Protein AF-A0A7S1U908-F1 (afdb_monomer)

Secondary structure (DSSP, 8-state):
---------TT---EETTEE--GGGTTTS-HHHHHHHHHHHHHH-SS--SEEEHHHHHHHHHHTT----HHHHHHHHHHH-SS--SEEEHHHHHHHHHHHHTT-GGGGGGHHHHHHHTTSHHHHHHHHHHTTTPEEEEEEEEEE---SSS--EEEEEEEEE---------

Nearest PDB structures (foldseek):
  7ygw-assembly1_A  TM=8.948E-01  e=2.752E-04  Mus musculus
  5i2q-assembly1_A  TM=8.771E-01  e=2.913E-04  Homo sapiens
  5h0p-assembly1_A  TM=8.979E-01  e=4.867E-04  Homo sapiens
  1y1x-assembly3_A  TM=8.342E-01  e=1.488E-02  Leishmania major strain Friedlin
  1y1x-assembly3_B  TM=6.935E-01  e=4.496E-03  Leishmania major strain Friedlin

Radius of gyration: 18.73 Å; Cα contacts (8 Å, |Δi|>4): 166; chains: 1; bounding box: 43×50×62 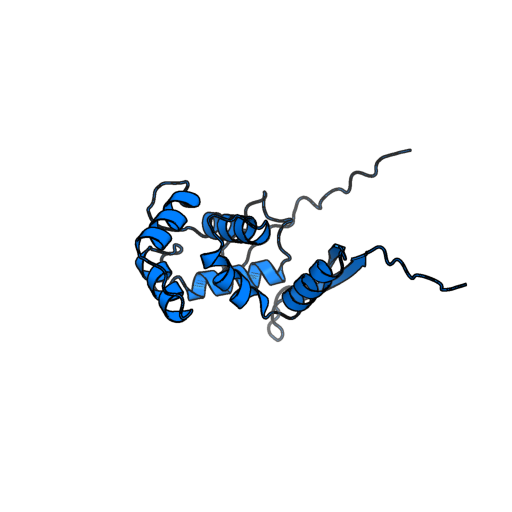Å

Structure (mmCIF, N/CA/C/O backbone):
data_AF-A0A7S1U908-F1
#
_entry.id   AF-A0A7S1U908-F1
#
loop_
_atom_site.group_PDB
_atom_site.id
_atom_site.type_symbol
_atom_site.label_atom_id
_atom_site.label_alt_id
_atom_site.label_comp_id
_atom_site.label_asym_id
_atom_site.label_entity_id
_atom_site.label_seq_id
_atom_site.pdbx_PDB_ins_code
_atom_site.Cartn_x
_atom_site.Cartn_y
_atom_site.Cartn_z
_atom_site.occupancy
_atom_site.B_iso_or_equiv
_atom_site.auth_seq_id
_atom_site.auth_comp_id
_atom_site.auth_asym_id
_atom_site.auth_atom_id
_atom_site.pdbx_PDB_model_num
ATOM 1 N N . MET A 1 1 ? 8.644 -33.805 -25.099 1.00 36.88 1 MET A N 1
ATOM 2 C CA . MET A 1 1 ? 9.452 -32.702 -24.546 1.00 36.88 1 MET A CA 1
ATOM 3 C C . MET A 1 1 ? 8.750 -32.316 -23.265 1.00 36.88 1 MET A C 1
ATOM 5 O O . MET A 1 1 ? 7.565 -32.028 -23.335 1.00 36.88 1 MET A O 1
ATOM 9 N N . ALA A 1 2 ? 9.392 -32.553 -22.124 1.00 34.31 2 ALA A N 1
ATOM 10 C CA . ALA A 1 2 ? 8.759 -32.420 -20.819 1.00 34.31 2 ALA A CA 1
ATOM 11 C C . ALA A 1 2 ? 8.667 -30.934 -20.460 1.00 34.31 2 ALA A C 1
ATOM 13 O O . ALA A 1 2 ? 9.677 -30.238 -20.491 1.00 34.31 2 ALA A O 1
ATOM 14 N N . GLU A 1 3 ? 7.455 -30.466 -20.182 1.00 39.00 3 GLU A N 1
ATOM 15 C CA . GLU A 1 3 ? 7.216 -29.198 -19.501 1.00 39.00 3 GLU A CA 1
ATOM 16 C C . GLU A 1 3 ? 7.774 -29.346 -18.085 1.00 39.00 3 GLU A C 1
ATOM 18 O O . GLU A 1 3 ? 7.243 -30.106 -17.272 1.00 39.00 3 GLU A O 1
ATOM 23 N N . GLU A 1 4 ? 8.896 -28.685 -17.817 1.00 37.28 4 GLU A N 1
ATOM 24 C CA . GLU A 1 4 ? 9.451 -28.577 -16.475 1.00 37.28 4 GLU A CA 1
ATOM 25 C C . GLU A 1 4 ? 8.523 -27.642 -15.693 1.00 37.28 4 GLU A C 1
ATOM 27 O O . GLU A 1 4 ? 8.593 -26.417 -15.795 1.00 37.28 4 GLU A O 1
ATO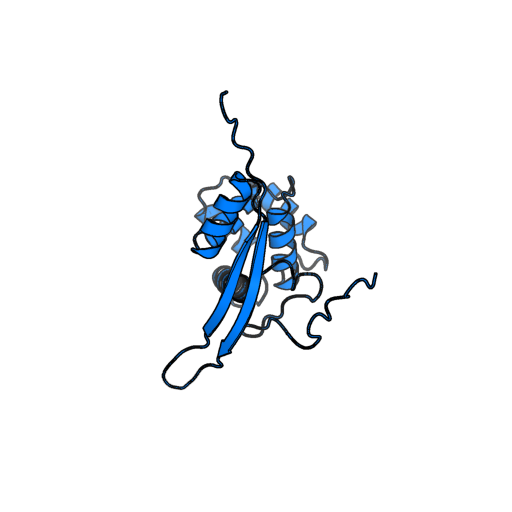M 32 N N . LYS A 1 5 ? 7.549 -28.240 -14.999 1.00 36.28 5 LYS A N 1
ATOM 33 C CA . LYS A 1 5 ? 6.770 -27.548 -13.977 1.00 36.28 5 LYS A CA 1
ATOM 34 C C . LYS A 1 5 ? 7.763 -27.111 -12.911 1.00 36.28 5 LYS A C 1
ATOM 36 O O . LYS A 1 5 ? 8.286 -27.954 -12.192 1.00 36.28 5 LYS A O 1
ATOM 41 N N . VAL A 1 6 ? 8.040 -25.815 -12.857 1.00 40.28 6 VAL A N 1
ATOM 42 C CA . VAL A 1 6 ? 8.802 -25.214 -11.768 1.00 40.28 6 VAL A CA 1
ATOM 43 C C . VAL A 1 6 ? 8.006 -25.470 -10.491 1.00 40.28 6 VAL A C 1
ATOM 45 O O . VAL A 1 6 ? 6.907 -24.942 -10.329 1.00 40.28 6 VAL A O 1
ATOM 48 N N . GLU A 1 7 ? 8.528 -26.345 -9.633 1.00 35.91 7 GLU A N 1
ATOM 49 C CA . GLU A 1 7 ? 8.093 -26.483 -8.247 1.00 35.91 7 GLU A CA 1
ATOM 50 C C . GLU A 1 7 ? 8.369 -25.136 -7.571 1.00 35.91 7 GLU A C 1
ATOM 52 O O . GLU A 1 7 ? 9.505 -24.808 -7.225 1.00 35.91 7 GLU A O 1
ATOM 57 N N . THR A 1 8 ? 7.330 -24.308 -7.457 1.00 41.00 8 THR A N 1
ATOM 58 C CA . THR A 1 8 ? 7.296 -23.208 -6.496 1.00 41.00 8 THR A CA 1
ATOM 59 C C . THR A 1 8 ? 7.643 -23.813 -5.148 1.00 41.00 8 THR A C 1
ATOM 61 O O . THR A 1 8 ? 6.932 -24.698 -4.689 1.00 41.00 8 THR A O 1
ATOM 64 N N . ASN A 1 9 ? 8.761 -23.408 -4.553 1.00 39.44 9 ASN A N 1
ATOM 65 C CA . ASN A 1 9 ? 9.181 -23.904 -3.250 1.00 39.44 9 ASN A CA 1
ATOM 66 C C . ASN A 1 9 ? 8.050 -23.623 -2.237 1.00 39.44 9 ASN A C 1
ATOM 68 O O . ASN A 1 9 ? 7.873 -22.481 -1.818 1.00 39.44 9 ASN A O 1
ATOM 72 N N . ASP A 1 10 ? 7.270 -24.657 -1.900 1.00 44.09 10 ASP A N 1
ATOM 73 C CA . ASP A 1 10 ? 5.989 -24.654 -1.164 1.00 44.09 10 ASP A CA 1
ATOM 74 C C . ASP A 1 10 ? 6.064 -24.133 0.293 1.00 44.09 10 ASP A C 1
ATOM 76 O O . ASP A 1 10 ? 5.179 -24.398 1.103 1.00 44.09 10 ASP A O 1
ATOM 80 N N . ASN A 1 11 ? 7.119 -23.408 0.675 1.00 44.91 11 ASN A N 1
ATOM 81 C CA . ASN A 1 11 ? 7.379 -23.028 2.066 1.00 44.91 11 ASN A CA 1
ATOM 82 C C . ASN A 1 11 ? 7.747 -21.553 2.290 1.00 44.91 11 ASN A C 1
ATOM 84 O O . ASN A 1 11 ? 8.052 -21.186 3.427 1.00 44.91 11 ASN A O 1
ATOM 88 N N . TYR A 1 12 ? 7.720 -20.698 1.264 1.00 49.81 12 TYR A N 1
ATOM 89 C CA . TYR A 1 12 ? 7.936 -19.266 1.475 1.00 49.81 12 TYR A CA 1
ATOM 90 C C . TYR A 1 12 ? 6.640 -18.589 1.937 1.00 49.81 12 TYR A C 1
ATOM 92 O O . TYR A 1 12 ? 5.722 -18.369 1.150 1.00 49.81 12 TYR A O 1
ATOM 100 N N . ARG A 1 13 ? 6.564 -18.265 3.232 1.00 60.91 13 ARG A N 1
ATOM 101 C CA . ARG A 1 13 ? 5.550 -17.354 3.772 1.00 60.91 13 ARG A CA 1
ATOM 102 C C . ARG A 1 13 ? 6.137 -15.949 3.761 1.00 60.91 13 ARG A C 1
ATOM 104 O O . ARG A 1 13 ? 7.004 -15.658 4.578 1.00 60.91 13 ARG A O 1
ATOM 111 N N . MET A 1 14 ? 5.680 -15.104 2.835 1.00 69.31 14 MET A N 1
ATOM 112 C CA . MET A 1 14 ? 5.937 -13.661 2.890 1.00 69.31 14 MET A CA 1
ATOM 113 C C . MET A 1 14 ? 5.267 -13.107 4.147 1.00 69.31 14 MET A C 1
ATOM 115 O O . MET A 1 14 ? 4.060 -12.872 4.155 1.00 69.31 14 MET A O 1
ATOM 119 N N . GLU A 1 15 ? 6.045 -12.973 5.218 1.00 79.50 15 GLU A N 1
ATOM 120 C CA . GLU A 1 15 ? 5.614 -12.440 6.506 1.00 79.50 15 GLU A CA 1
ATOM 121 C C . GLU A 1 15 ? 6.581 -11.347 6.960 1.00 79.50 15 GLU A C 1
ATOM 123 O O . GLU A 1 15 ? 7.795 -11.550 6.981 1.00 79.50 15 GLU A O 1
ATOM 128 N N . TYR A 1 16 ? 6.046 -10.193 7.350 1.00 79.88 16 TYR A N 1
ATOM 129 C CA . TYR A 1 16 ? 6.828 -9.080 7.876 1.00 79.88 16 TYR A CA 1
ATOM 130 C C . TYR A 1 16 ? 5.995 -8.312 8.901 1.00 79.88 16 TYR A C 1
ATOM 132 O O . TYR A 1 16 ? 4.818 -8.047 8.679 1.00 79.88 16 TYR A O 1
ATOM 140 N N . LYS A 1 17 ? 6.589 -8.018 10.066 1.00 79.88 17 LYS A N 1
ATOM 141 C CA . LYS A 1 17 ? 5.930 -7.368 11.220 1.00 79.88 17 LYS A CA 1
ATOM 142 C C . LYS A 1 17 ? 4.567 -7.967 11.630 1.00 79.88 17 LYS A C 1
ATOM 144 O O . LYS A 1 17 ? 3.734 -7.292 12.215 1.00 79.88 17 LYS A O 1
ATOM 149 N N . GLY A 1 18 ? 4.355 -9.262 11.387 1.00 81.38 18 GLY A N 1
ATOM 150 C CA . GLY A 1 18 ? 3.098 -9.951 11.708 1.00 81.38 18 GLY A CA 1
ATOM 151 C C . GLY A 1 18 ? 2.022 -9.861 10.621 1.00 81.38 18 GLY A C 1
ATOM 152 O O . GLY A 1 18 ? 0.975 -10.485 10.766 1.00 81.38 18 GLY A O 1
ATOM 153 N N . HIS A 1 19 ? 2.297 -9.163 9.519 1.00 84.38 19 HIS A N 1
ATOM 154 C CA . HIS A 1 19 ? 1.478 -9.176 8.314 1.00 84.38 19 HIS A CA 1
ATOM 155 C C . HIS A 1 19 ? 1.922 -10.302 7.386 1.00 84.38 19 HIS A C 1
ATOM 157 O O . HIS A 1 19 ? 3.119 -10.502 7.177 1.00 84.38 19 HIS A O 1
ATOM 163 N N . GLN A 1 20 ? 0.961 -11.024 6.810 1.00 85.56 20 GLN A N 1
ATOM 164 C CA . GLN A 1 20 ? 1.205 -12.112 5.863 1.00 85.56 20 GLN A CA 1
ATOM 165 C C . GLN A 1 20 ? 0.648 -11.747 4.490 1.00 85.56 20 GLN A C 1
ATOM 167 O O . GLN A 1 20 ? -0.475 -11.257 4.382 1.00 85.56 20 GLN A O 1
ATOM 172 N N . CYS A 1 21 ? 1.418 -12.004 3.434 1.00 79.12 21 CYS A N 1
ATOM 173 C CA . CYS A 1 21 ? 0.917 -11.873 2.073 1.00 79.12 21 CYS A CA 1
ATOM 174 C C . CYS A 1 21 ? -0.094 -12.995 1.790 1.00 79.12 21 CYS A C 1
ATOM 176 O O . CYS A 1 21 ? 0.241 -14.169 1.993 1.00 79.12 21 CYS A O 1
ATOM 178 N N . PRO A 1 22 ? -1.300 -12.683 1.284 1.00 81.94 22 PRO A N 1
ATOM 179 C CA . PRO A 1 22 ? -2.223 -13.707 0.815 1.00 81.94 22 PRO A CA 1
ATOM 180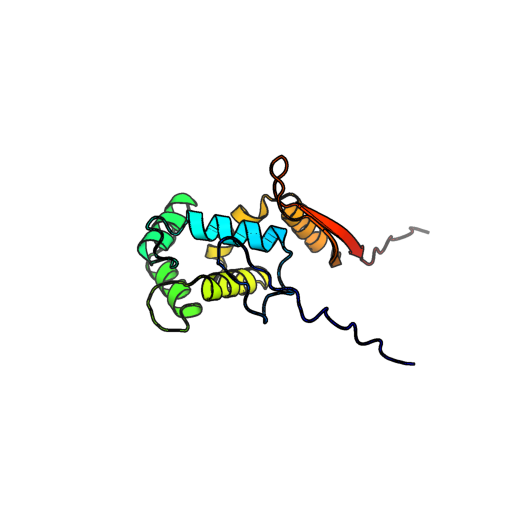 C C . PRO A 1 22 ? -1.579 -14.556 -0.289 1.00 81.94 22 PRO A C 1
ATOM 182 O O . PRO A 1 22 ? -0.998 -14.009 -1.225 1.00 81.94 22 PRO A O 1
ATOM 185 N N . GLU A 1 23 ? -1.725 -15.886 -0.226 1.00 78.00 23 GLU A N 1
ATOM 186 C CA . GLU A 1 23 ? -1.064 -16.834 -1.150 1.00 78.00 23 GLU A CA 1
ATOM 187 C C . GLU A 1 23 ? -1.283 -16.489 -2.633 1.00 78.00 23 GLU A C 1
ATOM 189 O O . GLU A 1 23 ? -0.389 -16.647 -3.464 1.00 78.00 23 GLU A O 1
ATOM 194 N N . GLN A 1 24 ? -2.463 -15.957 -2.960 1.00 77.62 24 GLN A N 1
ATOM 195 C CA . GLN A 1 24 ? -2.838 -15.554 -4.315 1.00 77.62 24 GLN A CA 1
ATOM 196 C C . GLN A 1 24 ? -2.037 -14.363 -4.873 1.00 77.62 24 GLN A C 1
ATOM 198 O O . GLN A 1 24 ? -2.016 -14.190 -6.090 1.00 77.62 24 GLN A O 1
ATOM 203 N N . TYR A 1 25 ? -1.377 -13.577 -4.015 1.00 78.62 25 TYR A N 1
ATOM 204 C CA . TYR A 1 25 ? -0.624 -12.370 -4.375 1.00 78.62 25 TYR A CA 1
ATOM 205 C C . TYR A 1 25 ? 0.888 -12.487 -4.125 1.00 78.62 25 TYR A C 1
ATOM 207 O O . TYR A 1 25 ? 1.637 -11.568 -4.447 1.00 78.62 25 TYR A O 1
ATOM 215 N N . VAL A 1 26 ? 1.371 -13.629 -3.621 1.00 73.75 26 VAL A N 1
ATOM 216 C CA . VAL A 1 26 ? 2.802 -13.868 -3.331 1.00 73.75 26 VAL A CA 1
ATOM 217 C C . VAL A 1 26 ? 3.690 -13.689 -4.569 1.00 73.75 26 VAL A C 1
ATOM 219 O O . VAL A 1 26 ? 4.850 -13.317 -4.452 1.00 73.75 26 VAL A O 1
ATOM 222 N N . ASN A 1 27 ? 3.157 -13.916 -5.772 1.00 74.19 27 ASN A N 1
ATOM 223 C CA . ASN A 1 27 ? 3.902 -13.742 -7.023 1.00 74.19 27 ASN A CA 1
ATOM 224 C C . ASN A 1 27 ? 3.780 -12.327 -7.625 1.00 74.19 27 ASN A C 1
ATOM 226 O O . ASN A 1 27 ? 4.433 -12.042 -8.629 1.00 74.19 27 ASN A O 1
ATOM 230 N N . ASP A 1 28 ? 2.944 -11.451 -7.054 1.00 74.56 28 ASP A N 1
ATOM 231 C CA . ASP A 1 28 ? 2.746 -10.071 -7.527 1.00 74.56 28 ASP A CA 1
ATOM 232 C C . ASP A 1 28 ? 3.754 -9.080 -6.901 1.00 74.56 28 ASP A C 1
ATOM 234 O O . ASP A 1 28 ? 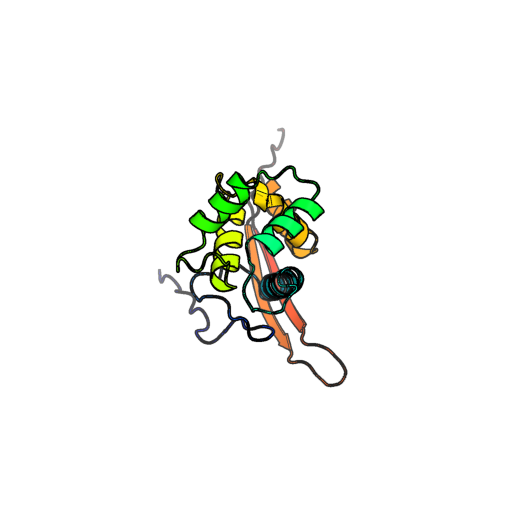3.877 -7.936 -7.361 1.00 74.56 28 ASP A O 1
ATOM 238 N N . PHE A 1 29 ? 4.496 -9.515 -5.875 1.00 73.62 29 PHE A N 1
ATOM 239 C CA . PHE A 1 29 ? 5.434 -8.688 -5.117 1.00 73.62 29 PHE A CA 1
ATOM 240 C C . PHE A 1 29 ? 6.753 -9.412 -4.853 1.00 73.62 29 PHE A C 1
ATOM 242 O O . PHE A 1 29 ? 6.802 -10.623 -4.678 1.00 73.62 29 PHE A O 1
ATOM 249 N N . THR A 1 30 ? 7.844 -8.656 -4.793 1.00 73.06 30 THR A N 1
ATOM 250 C CA . THR A 1 30 ? 9.107 -9.124 -4.203 1.00 73.06 30 THR A CA 1
ATOM 251 C C . THR A 1 30 ? 9.058 -9.005 -2.674 1.00 73.06 30 THR A C 1
ATOM 253 O O . THR A 1 30 ? 8.275 -8.202 -2.166 1.00 73.06 30 THR A O 1
ATOM 256 N N . PRO A 1 31 ? 9.918 -9.716 -1.916 1.00 71.81 31 PRO A N 1
ATOM 257 C CA . PRO A 1 31 ? 9.991 -9.566 -0.460 1.00 71.81 31 PRO A CA 1
ATOM 258 C C . PRO A 1 31 ? 10.191 -8.112 -0.023 1.00 71.81 31 PRO A C 1
ATOM 260 O O . PRO A 1 31 ? 9.497 -7.633 0.861 1.00 71.81 31 PRO A O 1
ATOM 263 N N . GLN A 1 32 ? 11.062 -7.373 -0.715 1.00 68.88 32 GLN A N 1
ATOM 264 C CA . GLN A 1 32 ? 11.301 -5.963 -0.416 1.00 68.88 32 GLN A CA 1
ATOM 265 C C . GLN A 1 32 ? 10.076 -5.085 -0.721 1.00 68.88 32 GLN A C 1
ATOM 267 O O . GLN A 1 32 ? 9.746 -4.208 0.067 1.00 68.88 32 GLN A O 1
ATOM 272 N N . GLN A 1 33 ? 9.367 -5.331 -1.829 1.00 72.50 33 GLN A N 1
ATOM 273 C CA . GLN A 1 33 ? 8.103 -4.633 -2.100 1.00 72.50 33 GLN A CA 1
ATOM 274 C C . GLN A 1 33 ? 7.049 -4.956 -1.039 1.00 72.50 33 GLN A C 1
ATOM 276 O O . GLN A 1 33 ? 6.274 -4.083 -0.667 1.00 72.50 33 GLN A O 1
ATOM 281 N N . PHE A 1 34 ? 7.014 -6.196 -0.554 1.00 79.56 34 PHE A N 1
ATOM 282 C CA . PHE A 1 34 ? 6.116 -6.596 0.518 1.00 79.56 34 PHE A CA 1
ATOM 283 C C . PHE A 1 34 ? 6.449 -5.876 1.833 1.00 79.56 34 PHE A C 1
ATOM 285 O O . PHE A 1 34 ? 5.547 -5.341 2.470 1.00 79.56 34 PHE A O 1
ATOM 292 N N . GLU A 1 35 ? 7.727 -5.779 2.203 1.00 80.94 35 GLU A N 1
ATOM 293 C CA . GLU A 1 35 ? 8.163 -4.986 3.361 1.00 80.94 35 GLU A CA 1
ATOM 294 C C . GLU A 1 35 ? 7.773 -3.509 3.218 1.00 80.94 35 GLU A C 1
ATOM 296 O O . GLU A 1 35 ? 7.185 -2.941 4.135 1.00 80.94 35 GLU A O 1
ATOM 301 N N . GLU A 1 36 ? 8.012 -2.902 2.051 1.00 77.06 36 GLU A N 1
ATOM 302 C CA . GLU A 1 36 ? 7.628 -1.512 1.766 1.00 77.06 36 GLU A CA 1
ATOM 303 C C . GLU A 1 36 ? 6.104 -1.305 1.853 1.00 77.06 36 GLU A C 1
ATOM 305 O O . GLU A 1 36 ? 5.647 -0.269 2.344 1.00 77.06 36 GLU A O 1
ATOM 310 N N . LEU A 1 37 ? 5.309 -2.292 1.427 1.00 79.31 37 LEU A N 1
ATOM 311 C CA . LEU A 1 37 ? 3.849 -2.267 1.549 1.00 79.31 37 LEU A CA 1
ATOM 312 C C . LEU A 1 37 ? 3.394 -2.322 3.002 1.00 79.31 37 LEU A C 1
ATOM 314 O O . LEU A 1 37 ? 2.518 -1.550 3.379 1.00 79.31 37 LEU A O 1
ATOM 318 N N . VAL A 1 38 ? 4.001 -3.184 3.817 1.00 84.06 38 VAL A N 1
ATOM 319 C CA . VAL A 1 38 ? 3.700 -3.270 5.251 1.00 84.06 38 VAL A CA 1
ATOM 320 C C . VAL A 1 38 ? 4.090 -1.982 5.970 1.00 84.06 38 VAL A C 1
ATOM 322 O O . VAL A 1 38 ? 3.296 -1.450 6.735 1.00 84.06 38 VAL A O 1
ATOM 325 N N . GLU A 1 39 ? 5.276 -1.430 5.707 1.00 82.94 39 GLU A N 1
ATOM 326 C CA . GLU A 1 39 ? 5.696 -0.165 6.328 1.00 82.94 39 GLU A CA 1
ATOM 327 C C . GLU A 1 39 ? 4.806 1.007 5.921 1.00 82.94 39 GLU A C 1
ATOM 329 O O . GLU A 1 39 ? 4.555 1.913 6.713 1.00 82.94 39 GLU A O 1
ATOM 334 N N . THR A 1 40 ? 4.319 0.987 4.685 1.00 79.25 40 THR A N 1
ATOM 335 C CA . THR A 1 40 ? 3.392 1.997 4.185 1.00 79.25 40 THR A CA 1
ATOM 336 C C . THR A 1 40 ? 2.006 1.837 4.798 1.00 79.25 40 THR A C 1
ATOM 338 O O . THR A 1 40 ? 1.407 2.835 5.182 1.00 79.25 40 THR A O 1
AT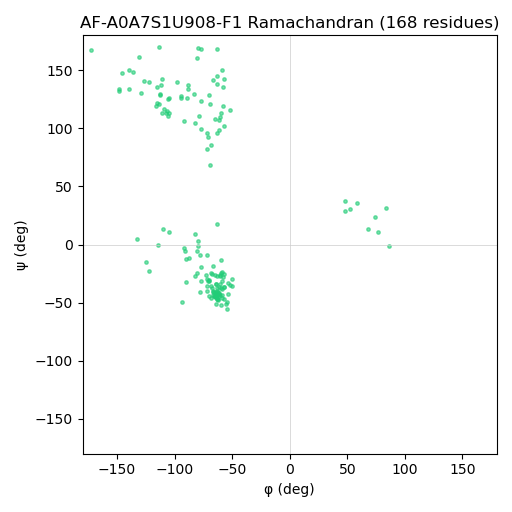OM 341 N N . PHE A 1 41 ? 1.528 0.603 4.954 1.00 82.75 41 PHE A N 1
ATOM 342 C CA . PHE A 1 41 ? 0.281 0.304 5.648 1.00 82.75 41 PHE A CA 1
ATOM 343 C C . PHE A 1 41 ? 0.325 0.787 7.105 1.00 82.75 41 PHE A C 1
ATOM 345 O O . PHE A 1 41 ? -0.504 1.600 7.496 1.00 82.75 41 PHE A O 1
ATOM 352 N N . GLU A 1 42 ? 1.357 0.405 7.866 1.00 84.88 42 GLU A N 1
ATOM 353 C CA . GLU A 1 42 ? 1.559 0.860 9.255 1.00 84.88 42 GLU A CA 1
ATOM 354 C C . GLU A 1 42 ? 1.724 2.381 9.373 1.00 84.88 42 GLU A C 1
ATOM 356 O O . GLU A 1 42 ? 1.460 2.968 10.417 1.00 84.88 42 GLU A O 1
ATOM 361 N N . LYS A 1 43 ? 2.211 3.047 8.321 1.00 81.75 43 LYS A N 1
ATOM 362 C CA . LYS A 1 43 ? 2.313 4.508 8.303 1.00 81.75 43 LYS A CA 1
ATOM 363 C C . LYS A 1 43 ? 0.943 5.179 8.172 1.00 81.75 43 LYS A C 1
ATOM 365 O O . LYS A 1 43 ? 0.801 6.319 8.612 1.00 81.75 43 LYS A O 1
ATOM 370 N N . TYR A 1 44 ? -0.010 4.526 7.514 1.00 78.00 44 TYR A N 1
ATOM 371 C CA . TYR A 1 44 ? -1.354 5.061 7.294 1.00 78.00 44 TYR A CA 1
ATOM 372 C C . TYR A 1 44 ? -2.327 4.700 8.409 1.00 78.00 44 TYR A C 1
ATOM 374 O O . TYR A 1 44 ? -3.185 5.520 8.717 1.00 78.00 44 TYR A O 1
ATOM 382 N N . ASP A 1 45 ? -2.143 3.534 9.020 1.00 83.94 45 ASP A N 1
ATOM 383 C CA . ASP A 1 45 ? -2.799 3.113 10.256 1.00 83.94 45 ASP A CA 1
ATOM 384 C C . ASP A 1 45 ? -2.222 3.908 11.449 1.00 83.94 45 ASP A C 1
ATOM 386 O O . ASP A 1 45 ? -1.282 3.492 12.135 1.00 83.94 45 ASP A O 1
ATOM 390 N N . GLU A 1 46 ? -2.723 5.130 11.656 1.00 81.62 46 GLU A N 1
ATOM 391 C CA . GLU A 1 46 ? -2.202 6.043 12.678 1.00 81.62 46 GLU A CA 1
ATOM 392 C C . GLU A 1 46 ? -2.535 5.557 14.089 1.00 81.62 46 GLU A C 1
ATOM 394 O O . GLU A 1 46 ? -1.779 5.816 15.038 1.00 81.62 46 GLU A O 1
ATOM 399 N N . ASP A 1 47 ? -3.672 4.879 14.240 1.00 85.38 47 ASP A N 1
ATOM 400 C CA . ASP A 1 47 ? -4.144 4.374 15.522 1.00 85.38 47 ASP A CA 1
ATOM 401 C C . ASP A 1 47 ? -3.687 2.938 15.837 1.00 85.38 47 ASP A C 1
ATOM 403 O O . ASP A 1 47 ? -3.842 2.488 16.978 1.00 85.38 47 ASP A O 1
ATOM 407 N N . ASN A 1 48 ? -2.972 2.296 14.904 1.00 84.19 48 ASN A N 1
ATOM 408 C CA . ASN A 1 48 ? -2.480 0.918 14.988 1.00 84.19 48 ASN A CA 1
ATOM 409 C C . ASN A 1 48 ? -3.628 -0.089 15.194 1.00 84.19 48 ASN A C 1
ATOM 411 O O . ASN A 1 48 ? -3.478 -1.071 15.936 1.00 84.19 48 ASN A O 1
ATOM 415 N N . SER A 1 49 ? -4.784 0.172 14.582 1.00 86.19 49 SER A N 1
ATOM 416 C CA . SER A 1 49 ? -5.953 -0.710 14.583 1.00 86.19 49 SER A CA 1
ATOM 417 C C . SER A 1 49 ? -5.761 -1.965 13.727 1.00 86.19 49 SER A C 1
ATOM 419 O O . SER A 1 49 ? -6.541 -2.907 13.862 1.00 86.19 49 SER A O 1
ATOM 421 N N . GLN A 1 50 ? -4.677 -2.038 12.943 1.00 86.25 50 GLN A N 1
ATOM 422 C CA . GLN A 1 50 ? -4.394 -3.057 11.922 1.00 86.25 50 GLN A CA 1
ATOM 423 C C . GLN A 1 50 ? -5.331 -2.994 10.713 1.00 86.25 50 GLN A C 1
ATOM 425 O O . GLN A 1 50 ? -5.360 -3.916 9.892 1.00 86.25 50 GLN A O 1
ATOM 430 N N . THR A 1 51 ? -6.064 -1.897 10.598 1.00 88.38 51 THR A N 1
ATOM 431 C CA . THR A 1 51 ? -7.042 -1.594 9.561 1.00 88.38 51 THR A CA 1
ATOM 432 C C . THR A 1 51 ? -6.887 -0.128 9.191 1.00 88.38 51 THR A C 1
ATOM 434 O O . THR A 1 51 ? -6.490 0.668 10.027 1.00 88.38 51 THR A O 1
ATOM 437 N N . VAL A 1 52 ? -7.186 0.242 7.951 1.00 85.88 52 VAL A N 1
ATOM 438 C CA . VAL A 1 52 ? -7.198 1.650 7.543 1.00 85.88 52 VAL A CA 1
ATOM 439 C C . VAL A 1 52 ? -8.640 2.105 7.423 1.00 85.88 52 VAL A C 1
ATOM 441 O O . VAL A 1 52 ? -9.374 1.653 6.539 1.00 85.88 52 VAL A O 1
ATOM 444 N N . ASP A 1 53 ? -9.049 3.012 8.303 1.00 87.50 53 ASP A N 1
ATOM 445 C CA . ASP A 1 53 ? -10.407 3.536 8.296 1.00 87.50 53 ASP A CA 1
ATOM 446 C C . ASP A 1 53 ? -10.602 4.625 7.220 1.00 87.50 53 ASP A C 1
ATOM 448 O O . ASP A 1 53 ? -9.673 5.157 6.598 1.00 87.50 53 ASP A O 1
ATOM 452 N N . ARG A 1 54 ? -11.861 5.002 6.982 1.00 85.06 54 ARG A N 1
ATOM 453 C CA . ARG A 1 54 ? -12.198 6.052 6.005 1.00 85.06 54 ARG A CA 1
ATOM 454 C C . ARG A 1 54 ? -11.547 7.412 6.295 1.00 85.06 54 ARG A C 1
ATOM 456 O O . ARG A 1 54 ? -11.341 8.187 5.362 1.00 85.06 54 ARG A O 1
ATOM 463 N N . HIS A 1 55 ? -11.308 7.757 7.560 1.00 84.31 55 HIS A N 1
ATOM 464 C CA . HIS A 1 55 ? -10.729 9.039 7.960 1.00 84.31 55 HIS A CA 1
ATOM 465 C C . HIS A 1 55 ? -9.220 9.041 7.728 1.00 84.31 55 HIS A C 1
ATOM 467 O O . HIS A 1 55 ? -8.697 10.036 7.228 1.00 84.31 55 HIS A O 1
ATOM 473 N N . GLU A 1 56 ? -8.542 7.939 8.031 1.00 85.25 56 GLU A N 1
ATOM 474 C CA . GLU A 1 56 ? -7.124 7.716 7.751 1.00 85.25 56 GLU A CA 1
ATOM 475 C C . GLU A 1 56 ? -6.868 7.735 6.245 1.00 85.25 56 GLU A C 1
ATOM 477 O O . GLU A 1 56 ? -6.021 8.491 5.759 1.00 85.25 56 GLU A O 1
ATOM 482 N N . LEU A 1 57 ? -7.703 7.030 5.476 1.00 79.25 57 LEU A N 1
ATOM 483 C CA . LEU A 1 57 ? -7.651 7.052 4.018 1.00 79.25 57 LEU A CA 1
ATOM 484 C C . LEU A 1 57 ? -7.922 8.461 3.457 1.00 79.25 57 LEU A C 1
ATOM 486 O O . LEU A 1 57 ? -7.242 8.920 2.538 1.00 79.25 57 LEU A O 1
ATOM 490 N N . GLN A 1 58 ? -8.885 9.198 4.022 1.00 78.69 58 GLN A N 1
ATOM 491 C CA . GLN A 1 58 ? -9.166 10.580 3.620 1.00 78.69 58 GLN A CA 1
ATOM 492 C C . GLN A 1 58 ? -7.992 11.521 3.921 1.00 78.69 58 GLN A C 1
ATOM 494 O O . GLN A 1 58 ? -7.650 12.370 3.092 1.00 78.69 58 GLN A O 1
ATOM 499 N N . LYS A 1 59 ? -7.390 11.398 5.107 1.00 78.44 59 LYS A N 1
ATOM 500 C CA . LYS A 1 59 ? -6.239 12.204 5.523 1.00 78.44 59 LYS A CA 1
ATOM 501 C C . LYS A 1 59 ? -5.062 11.966 4.589 1.00 78.44 59 LYS A C 1
ATOM 503 O O . LYS A 1 59 ? -4.455 12.922 4.111 1.00 78.44 59 LYS A O 1
ATOM 508 N N . LEU A 1 60 ? -4.825 10.706 4.259 1.00 72.44 60 LEU A N 1
ATOM 509 C CA . LEU A 1 60 ? -3.829 10.297 3.294 1.00 72.44 60 LEU A CA 1
ATOM 510 C C . LEU A 1 60 ? -4.029 10.982 1.935 1.00 72.44 60 LEU A C 1
ATOM 512 O O . LEU A 1 60 ? -3.116 11.633 1.431 1.00 72.44 60 LEU A O 1
ATOM 516 N N . PHE A 1 61 ? -5.232 10.937 1.363 1.00 70.75 61 PHE A N 1
ATOM 517 C CA . PHE A 1 61 ? -5.512 11.631 0.101 1.00 70.75 61 PHE A CA 1
ATOM 518 C C . PHE A 1 61 ? -5.325 13.151 0.169 1.00 70.75 61 PHE A C 1
ATOM 520 O O . PHE A 1 61 ? -4.908 13.766 -0.820 1.00 70.75 61 PHE A O 1
ATOM 527 N N . ALA A 1 62 ? -5.619 13.756 1.321 1.00 72.38 62 ALA A N 1
ATOM 528 C CA . ALA A 1 62 ? -5.394 15.178 1.546 1.00 72.38 62 ALA A CA 1
ATOM 529 C C . ALA A 1 62 ? -3.892 15.519 1.570 1.00 72.38 62 ALA A C 1
ATOM 531 O O . ALA A 1 62 ? -3.489 16.544 1.019 1.00 72.38 62 ALA A O 1
ATOM 532 N N . GLU A 1 63 ? -3.053 14.647 2.140 1.00 68.00 63 GLU A N 1
ATOM 533 C CA . GLU A 1 63 ? -1.589 14.794 2.145 1.00 68.00 63 GLU A CA 1
ATOM 534 C C . GLU A 1 63 ? -0.964 14.643 0.750 1.00 68.00 63 GLU A C 1
ATOM 536 O O . GLU A 1 63 ? 0.085 15.224 0.475 1.00 68.00 63 GLU A O 1
ATOM 541 N N . MET A 1 64 ? -1.617 13.920 -0.163 1.00 61.78 64 MET A N 1
ATOM 542 C CA . MET A 1 64 ? -1.143 13.725 -1.541 1.00 61.78 64 MET A CA 1
ATOM 543 C C . MET A 1 64 ? -1.484 14.872 -2.507 1.00 61.78 64 MET A C 1
ATOM 545 O O . MET A 1 64 ? -1.295 14.729 -3.725 1.00 61.78 64 MET A O 1
ATOM 549 N N . GLU A 1 65 ? -2.000 15.993 -1.986 1.00 59.62 65 GLU A N 1
ATOM 550 C CA . GLU A 1 65 ? -2.481 17.155 -2.752 1.00 59.62 65 GLU A CA 1
ATOM 551 C C . GLU A 1 65 ? -3.409 16.747 -3.908 1.00 59.62 65 GLU A C 1
ATOM 553 O O . GLU A 1 65 ? -3.347 17.271 -5.024 1.00 59.62 65 GLU A O 1
ATOM 558 N N . THR A 1 66 ? -4.240 15.736 -3.672 1.00 57.91 66 THR A N 1
ATOM 559 C CA . THR A 1 66 ? -5.285 15.334 -4.608 1.00 57.91 66 THR A CA 1
ATOM 560 C C . THR A 1 66 ? -6.630 15.775 -4.068 1.00 57.91 66 THR A C 1
ATOM 562 O O . THR A 1 66 ? -6.991 15.403 -2.955 1.00 57.91 66 THR A O 1
ATOM 565 N N . ASP A 1 67 ? -7.389 16.528 -4.868 1.00 56.62 67 ASP A N 1
ATOM 566 C CA . ASP A 1 67 ? -8.800 16.842 -4.610 1.00 56.62 67 ASP A CA 1
ATOM 567 C C . ASP A 1 67 ? -9.653 15.571 -4.764 1.00 56.62 67 ASP A C 1
ATOM 569 O O . ASP A 1 67 ? -10.421 15.398 -5.713 1.00 56.62 67 ASP A O 1
ATOM 573 N N . PHE A 1 68 ? -9.477 14.624 -3.848 1.00 63.16 68 PHE A N 1
ATOM 574 C CA . PHE A 1 68 ? -10.321 13.449 -3.751 1.00 63.16 68 PHE A CA 1
ATOM 575 C C . PHE A 1 68 ? -11.614 13.839 -3.045 1.00 63.16 68 PHE A C 1
ATOM 577 O O . PHE A 1 68 ? -11.634 14.157 -1.856 1.00 63.16 68 PHE A O 1
ATOM 584 N N . ALA A 1 69 ? -12.717 13.838 -3.792 1.00 68.56 69 ALA A N 1
ATOM 585 C CA . ALA A 1 69 ? -14.039 13.990 -3.206 1.00 68.56 69 ALA A CA 1
ATOM 586 C C . ALA A 1 69 ? -14.327 12.808 -2.266 1.00 68.56 69 ALA A C 1
ATOM 588 O O . ALA A 1 69 ? -13.961 11.674 -2.570 1.00 68.56 69 ALA A O 1
ATOM 589 N N . MET A 1 70 ? -15.042 13.058 -1.164 1.00 73.00 70 MET A N 1
ATOM 590 C CA . MET A 1 70 ? -15.486 12.016 -0.222 1.00 73.00 70 MET A CA 1
ATOM 591 C C . MET A 1 70 ? -16.176 10.840 -0.936 1.00 73.00 70 MET A C 1
ATOM 593 O O . MET A 1 70 ? -15.989 9.688 -0.565 1.00 73.00 70 MET A O 1
ATOM 597 N N . GLU A 1 71 ? -16.919 11.124 -2.008 1.00 76.56 71 GLU A N 1
ATOM 598 C CA . GLU A 1 71 ? -17.563 10.110 -2.852 1.00 76.56 71 GLU A CA 1
ATOM 599 C C . GLU A 1 71 ? -16.562 9.104 -3.438 1.00 76.56 71 GLU A C 1
ATOM 601 O O . GLU A 1 71 ? -16.857 7.918 -3.499 1.00 76.56 71 GLU A O 1
ATOM 606 N N . LYS A 1 72 ? -15.351 9.539 -3.803 1.00 73.56 72 LYS A N 1
ATOM 607 C CA . LYS A 1 72 ? -14.313 8.652 -4.344 1.00 73.56 72 LYS A CA 1
ATOM 608 C C . LYS A 1 72 ? -13.621 7.806 -3.284 1.00 73.56 72 LYS A C 1
ATOM 610 O O . LYS A 1 72 ? -13.229 6.688 -3.589 1.00 73.56 72 LYS A O 1
ATOM 615 N N . VAL A 1 73 ? -13.496 8.310 -2.057 1.00 76.50 73 VAL A N 1
ATOM 616 C CA . VAL A 1 73 ? -12.998 7.516 -0.920 1.00 76.50 73 VAL A CA 1
ATOM 617 C C . VAL A 1 73 ? -13.964 6.367 -0.630 1.00 76.50 73 VAL A C 1
ATOM 619 O O . VAL A 1 73 ? -13.537 5.232 -0.448 1.00 76.50 73 VAL A O 1
ATOM 622 N N . LEU A 1 74 ? -15.268 6.653 -0.665 1.00 80.31 74 LEU A N 1
ATOM 623 C CA . LEU A 1 74 ? -16.317 5.649 -0.491 1.00 80.31 74 LEU A CA 1
ATOM 624 C C . LEU A 1 74 ? -16.349 4.635 -1.638 1.00 80.31 74 LEU A C 1
ATOM 626 O O . LEU A 1 74 ? -16.414 3.445 -1.369 1.00 80.31 74 LEU A O 1
ATOM 630 N N . GLU A 1 75 ? -16.250 5.081 -2.895 1.00 80.38 75 GLU A N 1
ATOM 631 C CA . GLU A 1 75 ? -16.177 4.166 -4.048 1.00 80.38 75 GLU A CA 1
ATOM 632 C C . GLU A 1 75 ? -14.972 3.218 -3.964 1.00 80.38 75 GLU A C 1
ATOM 634 O O . GLU A 1 75 ? -15.079 2.055 -4.341 1.00 80.38 75 GLU A O 1
ATOM 639 N N . VAL A 1 76 ? -13.824 3.714 -3.490 1.00 77.38 76 VAL A N 1
ATOM 640 C CA . VAL A 1 76 ? -12.628 2.895 -3.269 1.00 77.38 76 VAL A CA 1
ATOM 641 C C . VAL A 1 76 ? -12.886 1.849 -2.199 1.00 77.38 76 VAL A C 1
ATOM 643 O O . VAL A 1 76 ? -12.628 0.678 -2.457 1.00 77.38 76 VAL A O 1
ATOM 646 N N . LEU A 1 77 ? -13.395 2.272 -1.038 1.00 81.94 77 LEU A N 1
ATOM 647 C CA . LEU A 1 77 ? -13.741 1.375 0.061 1.00 81.94 77 LEU A CA 1
ATOM 648 C C . LEU A 1 77 ? -14.691 0.289 -0.438 1.00 81.94 77 LEU A C 1
ATOM 650 O O . LEU A 1 77 ? -14.325 -0.871 -0.412 1.00 81.94 77 LEU A O 1
ATOM 654 N N . GLU A 1 78 ? -15.826 0.647 -1.040 1.00 83.81 78 GLU A N 1
ATOM 655 C CA . GLU A 1 78 ? -16.794 -0.329 -1.566 1.00 83.81 78 GLU A CA 1
ATOM 656 C C . GLU A 1 78 ? -16.220 -1.279 -2.635 1.00 83.81 78 GLU A C 1
ATOM 658 O O . GLU A 1 78 ? -16.772 -2.357 -2.863 1.00 83.81 78 GLU A O 1
ATOM 663 N N . ALA A 1 79 ? -15.146 -0.895 -3.331 1.00 81.19 79 ALA A N 1
ATOM 664 C CA . ALA A 1 79 ? -14.526 -1.731 -4.354 1.00 81.19 79 ALA A CA 1
ATOM 665 C C . ALA A 1 79 ? -13.587 -2.810 -3.789 1.00 81.19 79 ALA A C 1
ATOM 667 O O . ALA A 1 79 ? -13.346 -3.802 -4.492 1.00 81.19 79 ALA A O 1
ATOM 668 N N . VAL A 1 80 ? -13.037 -2.605 -2.585 1.00 79.00 80 VAL A N 1
ATOM 669 C CA . VAL A 1 80 ? -12.030 -3.495 -1.973 1.00 79.00 80 VAL A CA 1
ATOM 670 C C . VAL A 1 80 ? -12.429 -4.064 -0.612 1.00 79.00 80 VAL A C 1
ATOM 672 O O . VAL A 1 80 ? -11.926 -5.129 -0.280 1.00 79.00 80 VAL A O 1
ATOM 675 N N . ASP A 1 81 ? -13.341 -3.404 0.107 1.00 85.25 81 ASP A N 1
ATOM 676 C CA . ASP A 1 81 ? -13.966 -3.840 1.363 1.00 85.25 81 ASP A CA 1
ATOM 677 C C . ASP A 1 81 ? -14.886 -5.034 1.072 1.00 85.25 81 ASP A C 1
ATOM 679 O O . ASP A 1 81 ? -16.073 -4.903 0.744 1.00 85.25 81 ASP A O 1
ATOM 683 N N . ALA A 1 82 ? -14.292 -6.223 1.077 1.00 81.06 82 ALA A N 1
ATOM 684 C CA . ALA A 1 82 ? -14.962 -7.464 0.728 1.00 81.06 82 ALA A CA 1
ATOM 685 C C . ALA A 1 82 ? -15.755 -8.022 1.914 1.00 81.06 82 ALA A C 1
ATOM 687 O O . ALA A 1 82 ? -16.735 -8.752 1.711 1.00 81.06 82 ALA A O 1
ATOM 688 N N . ASP A 1 83 ? -15.327 -7.706 3.137 1.00 83.88 83 ASP A N 1
ATOM 689 C CA . ASP A 1 83 ? -15.964 -8.165 4.366 1.00 83.88 83 ASP A CA 1
ATOM 690 C C . ASP A 1 83 ? -17.068 -7.217 4.878 1.00 83.88 83 ASP A C 1
ATOM 692 O O . ASP A 1 83 ? -17.919 -7.632 5.676 1.00 83.88 83 ASP A O 1
ATOM 696 N N . GLY A 1 84 ? -17.143 -6.002 4.329 1.00 84.88 84 GLY A N 1
ATOM 697 C CA . GLY A 1 84 ? -18.138 -4.986 4.653 1.00 84.88 84 GLY A CA 1
ATOM 698 C C . GLY A 1 84 ? -17.893 -4.326 6.009 1.00 84.88 84 GLY A C 1
ATOM 699 O O . GLY A 1 84 ? -18.854 -3.858 6.636 1.00 84.88 84 GLY A O 1
ATOM 700 N N . SER A 1 85 ? -16.652 -4.342 6.495 1.00 86.19 85 SER A N 1
ATOM 701 C CA . SER A 1 85 ? -16.243 -3.719 7.755 1.00 86.19 85 SER A CA 1
ATOM 702 C C . SER A 1 85 ? -16.316 -2.191 7.694 1.00 86.19 85 SER A C 1
ATOM 704 O O . SER A 1 85 ? -16.540 -1.543 8.722 1.00 86.19 85 SER A O 1
ATOM 706 N N . GLY A 1 86 ? -16.230 -1.608 6.494 1.00 84.62 86 GLY A N 1
ATOM 707 C CA . GLY A 1 86 ? -16.092 -0.170 6.284 1.00 84.62 86 GLY A CA 1
ATOM 708 C C . GLY A 1 86 ? -14.676 0.348 6.548 1.00 84.62 86 GLY A C 1
ATOM 709 O O . GLY A 1 86 ? -14.483 1.568 6.615 1.00 84.62 86 GLY A O 1
ATOM 710 N N . GLU A 1 87 ? -13.721 -0.564 6.701 1.00 87.88 87 GLU A N 1
ATOM 711 C CA . GLU A 1 87 ? -12.294 -0.349 6.928 1.00 87.88 87 GLU A CA 1
ATOM 712 C C . GLU A 1 87 ? -11.524 -1.226 5.924 1.00 87.88 87 GLU A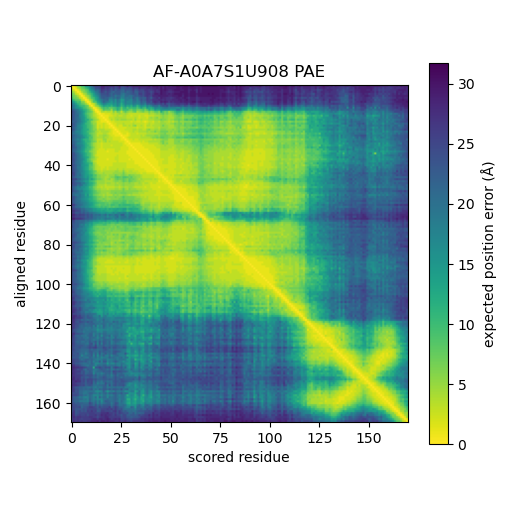 C 1
ATOM 714 O O . GLU A 1 87 ? -12.104 -2.121 5.322 1.00 87.88 87 GLU A O 1
ATOM 719 N N . ILE A 1 88 ? -10.248 -0.932 5.670 1.00 87.25 88 ILE A N 1
ATOM 720 C CA . ILE A 1 88 ? -9.415 -1.731 4.758 1.00 87.25 88 ILE A CA 1
ATOM 721 C C . ILE A 1 88 ? -8.421 -2.526 5.590 1.00 87.25 88 ILE A C 1
ATOM 723 O O . ILE A 1 88 ? -7.506 -1.944 6.182 1.00 87.25 88 ILE A O 1
ATOM 727 N N . ASP A 1 89 ? -8.556 -3.848 5.609 1.00 89.75 89 ASP A N 1
ATOM 728 C CA . ASP A 1 89 ? -7.552 -4.711 6.227 1.00 89.75 89 ASP A CA 1
ATOM 729 C C . ASP A 1 89 ? -6.308 -4.881 5.333 1.00 89.75 89 ASP A C 1
ATOM 731 O O . ASP A 1 89 ? -6.270 -4.505 4.158 1.00 89.75 89 ASP A O 1
ATOM 735 N N . PHE A 1 90 ? -5.234 -5.446 5.886 1.00 86.56 90 PHE A N 1
ATOM 736 C CA . PHE A 1 90 ? -3.984 -5.609 5.142 1.00 86.56 90 PHE A CA 1
ATOM 737 C C . PHE A 1 90 ? -4.126 -6.460 3.861 1.00 86.56 90 PHE A C 1
ATOM 739 O O . PHE A 1 90 ? -3.499 -6.169 2.843 1.00 86.56 90 PHE A O 1
ATOM 746 N N . SER A 1 91 ? -4.948 -7.507 3.878 1.00 86.62 91 SER A N 1
ATOM 747 C CA . SER A 1 91 ? -5.216 -8.358 2.711 1.00 86.62 91 SER A CA 1
ATOM 748 C C . SER A 1 91 ? -5.938 -7.578 1.611 1.00 86.62 91 SER A C 1
ATOM 750 O O . SER A 1 91 ? -5.587 -7.707 0.434 1.00 86.62 91 SER A O 1
ATOM 752 N N . GLU A 1 92 ? -6.902 -6.742 1.991 1.00 87.75 92 GLU A N 1
ATOM 753 C CA . GLU A 1 92 ? -7.641 -5.855 1.086 1.00 87.75 92 GLU A CA 1
ATOM 754 C C . GLU A 1 92 ? -6.741 -4.741 0.534 1.00 87.75 92 GLU A C 1
ATOM 756 O O . GLU A 1 92 ? -6.804 -4.405 -0.650 1.00 87.75 92 GLU A O 1
ATOM 761 N N . PHE A 1 93 ? -5.810 -4.235 1.345 1.00 83.94 93 PHE A N 1
ATOM 762 C CA . PHE A 1 93 ? -4.783 -3.290 0.910 1.00 83.94 93 PHE A CA 1
ATOM 763 C C . PHE A 1 93 ? -3.838 -3.890 -0.148 1.00 83.94 93 PHE A C 1
ATOM 765 O O . PHE A 1 93 ? -3.481 -3.229 -1.135 1.00 83.94 93 PHE A O 1
ATOM 772 N N . ILE A 1 94 ? -3.450 -5.162 0.010 1.00 84.19 94 ILE A N 1
ATOM 773 C CA . ILE A 1 94 ? -2.669 -5.889 -1.000 1.00 84.19 94 ILE A CA 1
ATOM 774 C C . ILE A 1 94 ? -3.476 -6.036 -2.293 1.00 84.19 94 ILE A C 1
ATOM 776 O O . ILE A 1 94 ? -2.958 -5.734 -3.372 1.00 84.19 94 ILE A O 1
ATOM 780 N N . GLU A 1 95 ? -4.743 -6.444 -2.206 1.00 84.56 95 GLU A N 1
ATOM 781 C CA . GLU A 1 95 ? -5.621 -6.539 -3.374 1.00 84.56 95 GLU A CA 1
ATOM 782 C C . GLU A 1 95 ? -5.748 -5.197 -4.106 1.00 84.56 95 GLU A C 1
ATOM 784 O O . GLU A 1 95 ? -5.576 -5.138 -5.329 1.00 84.56 95 GLU A O 1
ATOM 789 N N . LEU A 1 96 ? -5.982 -4.113 -3.364 1.00 81.62 96 LEU A N 1
ATOM 790 C CA . LEU A 1 96 ? -6.044 -2.752 -3.889 1.00 81.62 96 LEU A CA 1
ATOM 791 C C . LEU A 1 96 ? -4.773 -2.416 -4.673 1.00 81.62 96 LEU A C 1
ATOM 793 O O . LEU A 1 96 ? -4.839 -1.982 -5.826 1.00 81.62 96 LEU A O 1
ATOM 797 N N . THR A 1 97 ? -3.608 -2.682 -4.083 1.00 78.81 97 THR A N 1
ATOM 798 C CA . THR A 1 97 ? -2.303 -2.431 -4.705 1.00 78.81 97 THR A CA 1
ATOM 799 C C . THR A 1 97 ? -2.133 -3.226 -6.002 1.00 78.81 97 THR A C 1
ATOM 801 O O . THR A 1 97 ? -1.684 -2.679 -7.014 1.00 78.81 97 THR A O 1
ATOM 804 N N . VAL A 1 98 ? -2.523 -4.504 -6.013 1.00 80.44 98 VAL A N 1
ATOM 805 C CA . VAL A 1 98 ? -2.466 -5.359 -7.209 1.00 80.44 98 VAL A CA 1
ATOM 806 C C . VAL A 1 98 ? -3.399 -4.843 -8.305 1.00 80.44 98 VAL A C 1
ATOM 808 O O . VAL A 1 98 ? -2.998 -4.770 -9.469 1.00 80.44 98 VAL A O 1
ATOM 811 N N . ARG A 1 99 ? -4.633 -4.456 -7.966 1.00 79.44 99 ARG A N 1
ATOM 812 C CA . ARG A 1 99 ? -5.614 -3.937 -8.935 1.00 79.44 99 ARG A CA 1
ATOM 813 C C . ARG A 1 99 ? -5.143 -2.623 -9.551 1.00 79.44 99 ARG A C 1
ATOM 815 O O . ARG A 1 99 ? -5.201 -2.470 -10.772 1.00 79.44 99 ARG A O 1
ATOM 822 N N . VAL A 1 100 ? -4.564 -1.731 -8.748 1.00 75.00 100 VAL A N 1
ATOM 823 C CA . VAL A 1 100 ? -3.930 -0.498 -9.239 1.00 75.00 100 VAL A CA 1
ATOM 824 C C . VAL A 1 100 ? -2.737 -0.811 -10.152 1.00 75.00 100 VAL A C 1
ATOM 826 O O . VAL A 1 100 ? -2.673 -0.276 -11.259 1.00 75.00 100 VAL A O 1
ATOM 829 N N . LYS A 1 101 ? -1.837 -1.730 -9.761 1.00 70.06 101 LYS A N 1
ATOM 830 C CA . LYS A 1 101 ? -0.708 -2.191 -10.602 1.00 70.06 101 LYS A CA 1
ATOM 831 C C . LYS A 1 101 ? -1.170 -2.755 -11.950 1.00 70.06 101 LYS A C 1
ATOM 833 O O . LYS A 1 101 ? -0.507 -2.560 -12.967 1.00 70.06 101 LYS A O 1
ATOM 838 N N . ARG A 1 102 ? -2.314 -3.442 -11.970 1.00 73.75 102 ARG A N 1
ATOM 839 C CA . ARG A 1 102 ? -2.934 -4.007 -13.180 1.00 73.75 102 ARG A CA 1
ATOM 840 C C . ARG A 1 102 ? -3.714 -2.974 -14.004 1.00 73.75 102 ARG A C 1
ATOM 842 O O . ARG A 1 102 ? -4.203 -3.317 -15.078 1.00 73.75 102 ARG A O 1
ATOM 849 N N . GLY A 1 103 ? -3.776 -1.721 -13.551 1.00 69.62 103 GLY A N 1
ATOM 850 C CA . GLY A 1 103 ? -4.364 -0.605 -14.288 1.00 69.62 103 GLY A CA 1
ATOM 851 C C . GLY A 1 103 ? -5.878 -0.484 -14.143 1.00 69.62 103 GLY A C 1
ATOM 852 O O . GLY A 1 103 ? -6.528 -0.043 -15.087 1.00 69.62 103 GLY A O 1
ATOM 853 N N . ASP A 1 104 ? -6.444 -0.875 -12.997 1.00 73.81 104 ASP A N 1
ATOM 854 C CA . ASP A 1 104 ? -7.875 -0.706 -12.730 1.00 73.81 104 ASP A CA 1
ATOM 855 C C . ASP A 1 104 ? -8.269 0.785 -12.789 1.00 73.81 104 ASP A C 1
ATOM 857 O O . ASP A 1 104 ? -7.845 1.610 -11.973 1.00 73.81 104 ASP A O 1
ATOM 861 N N . ASP A 1 105 ? -9.080 1.134 -13.793 1.00 67.69 105 ASP A N 1
ATOM 862 C CA . ASP A 1 105 ? -9.520 2.503 -14.070 1.00 67.69 105 ASP A CA 1
ATOM 863 C C . ASP A 1 105 ? -10.318 3.112 -12.905 1.00 67.69 105 ASP A C 1
ATOM 865 O O . ASP A 1 105 ? -10.325 4.336 -12.744 1.00 67.69 105 ASP A O 1
ATOM 869 N N . THR A 1 106 ? -10.965 2.273 -12.089 1.00 65.88 106 THR A N 1
ATOM 870 C CA . THR A 1 106 ? -11.764 2.700 -10.928 1.00 65.88 106 THR A CA 1
ATOM 871 C C . THR A 1 106 ? -10.892 3.189 -9.772 1.00 65.88 106 THR A C 1
ATOM 873 O O . THR A 1 106 ? -11.290 4.081 -9.027 1.00 65.88 106 THR A O 1
ATOM 876 N N . LEU A 1 107 ? -9.653 2.696 -9.695 1.00 68.06 107 LEU A N 1
ATOM 877 C CA . LEU A 1 107 ? -8.695 2.989 -8.630 1.00 68.06 107 LEU A CA 1
ATOM 878 C C . LEU A 1 107 ? -7.592 3.955 -9.090 1.00 68.06 107 LEU A C 1
ATOM 880 O O . LEU A 1 107 ? -6.624 4.196 -8.372 1.00 68.06 107 LEU A O 1
ATOM 884 N N . LYS A 1 108 ? -7.730 4.572 -10.272 1.00 62.75 108 LYS A N 1
ATOM 885 C CA . LYS A 1 108 ? -6.722 5.477 -10.855 1.00 62.75 108 LYS A CA 1
ATOM 886 C C . LYS A 1 108 ? -6.288 6.618 -9.951 1.00 62.75 108 LYS A C 1
ATOM 888 O O . LYS A 1 108 ? -5.141 7.042 -10.030 1.00 62.75 108 LYS A O 1
ATOM 893 N N . GLY A 1 109 ? -7.173 7.149 -9.117 1.00 59.66 109 GLY A N 1
ATOM 894 C CA . GLY A 1 109 ? -6.762 8.226 -8.225 1.00 59.66 109 GLY A CA 1
ATOM 895 C C . GLY A 1 109 ? -5.946 7.735 -7.012 1.00 59.66 109 GLY A C 1
ATOM 896 O O . GLY A 1 109 ? -5.163 8.507 -6.470 1.00 59.66 109 GLY A O 1
ATOM 897 N N . LEU A 1 110 ? -6.021 6.445 -6.660 1.00 61.22 110 LEU A N 1
ATOM 898 C CA . LEU A 1 110 ? -5.089 5.796 -5.726 1.00 61.22 110 LEU A CA 1
ATOM 899 C C . LEU A 1 110 ? -3.747 5.458 -6.382 1.00 61.22 110 LEU A C 1
ATOM 901 O O . LEU A 1 110 ? -2.812 5.093 -5.678 1.00 61.22 110 LEU A O 1
ATOM 905 N N . ALA A 1 111 ? -3.603 5.595 -7.706 1.00 60.56 111 ALA A N 1
ATOM 906 C CA . ALA A 1 111 ? -2.328 5.337 -8.378 1.00 60.56 111 ALA A CA 1
ATOM 907 C C . ALA A 1 111 ? -1.188 6.194 -7.804 1.00 60.56 111 ALA A C 1
ATOM 909 O O . ALA A 1 111 ? -0.030 5.779 -7.814 1.00 60.56 111 ALA A O 1
ATOM 910 N N . LYS A 1 112 ? -1.519 7.352 -7.223 1.00 58.97 112 LYS A N 1
ATOM 911 C CA . LYS A 1 112 ? -0.569 8.189 -6.489 1.00 58.97 112 LYS A CA 1
ATOM 912 C C . LYS A 1 112 ? -0.019 7.504 -5.228 1.00 58.97 112 LYS A C 1
ATOM 914 O O . LYS A 1 112 ? 1.158 7.680 -4.933 1.00 58.97 112 LYS A O 1
ATOM 919 N N . LEU A 1 113 ? -0.805 6.676 -4.528 1.00 56.22 113 LEU A N 1
ATOM 920 C CA . LEU A 1 113 ? -0.323 5.845 -3.409 1.00 56.22 113 LEU A CA 1
ATOM 921 C C . LEU A 1 113 ? 0.687 4.812 -3.872 1.00 56.22 113 LEU A C 1
ATOM 923 O O . LEU A 1 113 ? 1.769 4.704 -3.297 1.00 56.22 113 LEU A O 1
ATOM 927 N N . THR A 1 114 ? 0.389 4.134 -4.980 1.00 59.66 114 THR A N 1
ATOM 928 C CA . THR A 1 114 ? 1.379 3.261 -5.612 1.00 59.66 114 THR A CA 1
ATOM 929 C C . THR A 1 114 ? 2.586 4.040 -6.140 1.00 59.66 114 THR A C 1
ATOM 931 O O . THR A 1 114 ? 3.674 3.491 -6.191 1.00 59.66 114 THR A O 1
ATOM 934 N N . GLU A 1 115 ? 2.452 5.327 -6.475 1.00 59.78 115 GLU A N 1
ATOM 935 C CA . GLU A 1 115 ? 3.569 6.181 -6.902 1.00 59.78 115 GLU A CA 1
ATOM 936 C C . GLU A 1 115 ? 4.516 6.555 -5.750 1.00 59.78 115 GLU A C 1
ATOM 938 O O . GLU A 1 115 ? 5.730 6.603 -5.950 1.00 59.78 115 GLU A O 1
ATOM 943 N N . VAL A 1 116 ? 3.995 6.757 -4.536 1.00 52.47 116 VAL A N 1
ATOM 944 C CA . VAL A 1 116 ? 4.823 6.937 -3.328 1.00 52.47 116 VAL A CA 1
ATOM 945 C C . VAL A 1 116 ? 5.582 5.655 -2.992 1.00 52.47 116 VAL A C 1
ATOM 947 O O . VAL A 1 116 ? 6.773 5.721 -2.693 1.00 52.47 116 VAL A O 1
ATOM 950 N N . LEU A 1 117 ? 4.935 4.497 -3.148 1.00 53.22 117 LEU A N 1
ATOM 951 C CA . LEU A 1 117 ? 5.593 3.187 -3.097 1.00 53.22 117 LEU A CA 1
ATOM 952 C C . LEU A 1 117 ? 6.626 3.012 -4.234 1.00 53.22 117 LEU A C 1
ATOM 954 O O . LEU A 1 117 ? 7.633 2.329 -4.070 1.00 53.22 117 LEU A O 1
ATOM 958 N N . ASN A 1 118 ? 6.444 3.691 -5.374 1.00 50.00 118 ASN A N 1
ATOM 959 C CA . ASN A 1 118 ? 7.316 3.571 -6.546 1.00 50.00 118 ASN A CA 1
ATOM 960 C C . ASN A 1 118 ? 8.644 4.357 -6.478 1.00 50.00 118 ASN A C 1
ATOM 962 O O . ASN A 1 118 ? 9.404 4.359 -7.451 1.00 50.00 118 ASN A O 1
ATOM 966 N N . GLN A 1 119 ? 8.962 5.034 -5.371 1.00 52.53 119 GLN A N 1
ATOM 967 C CA . GLN A 1 119 ? 10.242 5.751 -5.240 1.00 52.53 119 GLN A CA 1
ATOM 968 C C . GLN A 1 119 ? 11.421 4.842 -4.859 1.00 52.53 119 GLN A C 1
ATOM 970 O O . GLN A 1 119 ? 12.573 5.287 -4.864 1.00 52.53 119 GLN A O 1
ATOM 975 N N . SER A 1 120 ? 11.162 3.563 -4.578 1.00 54.25 120 SER A N 1
ATOM 976 C CA . SER A 1 120 ? 12.207 2.566 -4.361 1.00 54.25 120 SER A CA 1
ATOM 977 C C . SER A 1 120 ? 12.998 2.310 -5.658 1.00 54.25 120 SER A C 1
ATOM 979 O O . SER A 1 120 ? 12.406 2.254 -6.742 1.00 54.25 120 SER A O 1
ATOM 981 N N . PRO A 1 121 ? 14.332 2.118 -5.604 1.00 48.31 121 PRO A N 1
ATOM 982 C CA . PRO A 1 121 ? 15.147 1.796 -6.780 1.00 48.31 121 PRO A CA 1
ATOM 983 C C . PRO A 1 121 ? 14.601 0.628 -7.620 1.00 48.31 121 PRO A C 1
ATOM 985 O O . PRO A 1 121 ? 14.784 0.609 -8.837 1.00 48.31 121 PRO A O 1
ATOM 988 N N . ILE A 1 122 ? 13.899 -0.319 -6.987 1.00 61.81 122 ILE A N 1
ATOM 989 C CA . ILE A 1 122 ? 13.233 -1.450 -7.647 1.00 61.81 122 ILE A CA 1
ATOM 990 C C . ILE A 1 122 ? 12.054 -0.984 -8.500 1.00 61.81 122 ILE A C 1
ATOM 992 O O . ILE A 1 122 ? 11.953 -1.371 -9.659 1.00 61.81 122 ILE A O 1
ATOM 996 N N . ALA A 1 123 ? 11.202 -0.108 -7.983 1.00 61.25 123 ALA A N 1
ATOM 997 C CA . ALA A 1 123 ? 10.075 0.414 -8.741 1.00 61.25 123 ALA A CA 1
ATOM 998 C C . ALA A 1 123 ? 10.510 1.358 -9.874 1.00 61.25 123 ALA A C 1
ATOM 1000 O O . ALA A 1 123 ? 9.898 1.376 -10.943 1.00 61.25 123 ALA A O 1
ATOM 1001 N N . VAL A 1 124 ? 11.628 2.074 -9.704 1.00 64.62 124 VAL A N 1
ATOM 1002 C CA . VAL A 1 124 ? 12.272 2.806 -10.809 1.00 64.62 124 VAL A CA 1
ATOM 1003 C C . VAL A 1 124 ? 12.714 1.840 -11.913 1.00 64.62 124 VAL A C 1
ATOM 1005 O O . VAL A 1 124 ? 12.501 2.123 -13.095 1.00 64.62 124 VAL A O 1
ATOM 1008 N N . LEU A 1 125 ? 13.296 0.691 -11.550 1.00 62.03 125 LEU A N 1
ATOM 1009 C CA . LEU A 1 125 ? 13.655 -0.362 -12.505 1.00 62.03 125 LEU A CA 1
ATOM 1010 C C . LEU A 1 125 ? 12.410 -0.934 -13.204 1.00 62.03 125 LEU A C 1
ATOM 1012 O O . LEU A 1 125 ? 12.420 -1.058 -14.430 1.00 62.03 125 LEU A O 1
ATOM 1016 N N . GLU A 1 126 ? 11.327 -1.200 -12.470 1.00 67.38 126 GLU A N 1
ATOM 1017 C CA . GLU A 1 126 ? 10.051 -1.682 -13.022 1.00 67.38 126 GLU A CA 1
ATOM 1018 C C . GLU A 1 126 ? 9.407 -0.691 -13.989 1.00 67.38 126 GLU A C 1
ATOM 1020 O O . GLU A 1 126 ? 9.058 -1.057 -15.116 1.00 67.38 126 GLU A O 1
ATOM 1025 N N . GLY A 1 127 ? 9.326 0.584 -13.606 1.00 63.28 127 GLY A N 1
ATOM 1026 C CA . GLY A 1 127 ? 8.782 1.639 -14.456 1.00 63.28 127 GLY A CA 1
ATOM 1027 C C . GLY A 1 127 ? 9.580 1.810 -15.750 1.00 63.28 127 GLY A C 1
ATOM 1028 O O . GLY A 1 127 ? 9.008 1.939 -16.836 1.00 63.28 127 GLY A O 1
ATOM 1029 N N . GLN A 1 128 ? 10.912 1.751 -15.669 1.00 65.75 128 GLN A N 1
ATOM 1030 C CA . GLN A 1 128 ? 11.777 1.838 -16.848 1.00 65.75 128 GLN A CA 1
ATOM 1031 C C . GLN A 1 128 ? 11.710 0.597 -17.744 1.00 65.75 128 GLN A C 1
ATOM 1033 O O . GLN A 1 128 ? 11.873 0.718 -18.963 1.00 65.75 128 GLN A O 1
ATOM 1038 N N . ALA A 1 129 ? 11.484 -0.584 -17.172 1.00 70.00 129 ALA A N 1
ATOM 1039 C CA . ALA A 1 129 ? 11.290 -1.808 -17.935 1.00 70.00 129 ALA A CA 1
ATOM 1040 C C . ALA A 1 129 ? 9.952 -1.807 -18.683 1.00 70.00 129 ALA A C 1
ATOM 1042 O O . ALA A 1 129 ? 9.931 -2.093 -19.882 1.00 70.00 129 ALA A O 1
ATOM 1043 N N . ALA A 1 130 ? 8.866 -1.387 -18.027 1.00 65.50 130 ALA A N 1
ATOM 1044 C CA . ALA A 1 130 ? 7.537 -1.297 -18.630 1.00 65.50 130 ALA A CA 1
ATOM 1045 C C . ALA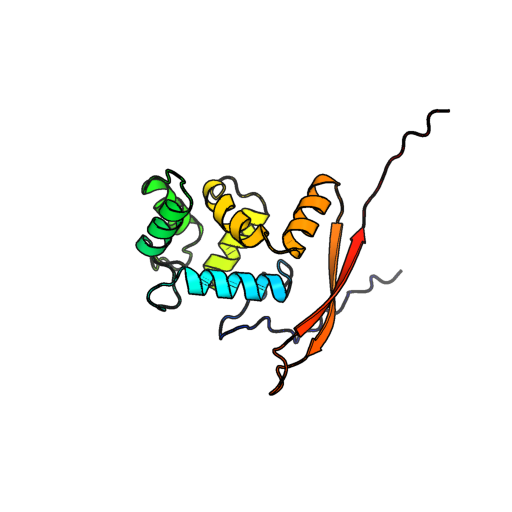 A 1 130 ? 7.514 -0.368 -19.856 1.00 65.50 130 ALA A C 1
ATOM 1047 O O . ALA A 1 130 ? 6.990 -0.739 -20.907 1.00 65.50 130 ALA A O 1
ATOM 1048 N N . GLN A 1 131 ? 8.173 0.797 -19.776 1.00 72.62 131 GLN A N 1
ATOM 1049 C CA . GLN A 1 131 ? 8.299 1.733 -20.907 1.00 72.62 131 GLN A CA 1
ATOM 1050 C C . GLN A 1 131 ? 8.992 1.128 -22.134 1.00 72.62 131 GLN A C 1
ATOM 1052 O O . GLN A 1 131 ? 8.809 1.603 -23.253 1.00 72.62 131 GLN A O 1
ATOM 1057 N N . ARG A 1 132 ? 9.811 0.096 -21.929 1.00 72.50 132 ARG A N 1
ATOM 1058 C CA . ARG A 1 132 ? 10.637 -0.528 -22.965 1.00 72.50 132 ARG A CA 1
ATOM 1059 C C . ARG A 1 132 ? 10.160 -1.929 -23.341 1.00 72.50 132 ARG A C 1
ATOM 1061 O O . ARG A 1 132 ? 10.893 -2.646 -24.012 1.00 72.50 132 ARG A O 1
ATOM 1068 N N . SER A 1 133 ? 8.947 -2.316 -22.930 1.00 73.62 133 SER A N 1
ATOM 1069 C CA . SER A 1 133 ? 8.418 -3.679 -23.114 1.00 73.62 133 SER A CA 1
ATOM 1070 C C . SER A 1 133 ? 9.368 -4.767 -22.589 1.00 73.62 133 SER A C 1
ATOM 1072 O O . SER A 1 133 ? 9.419 -5.876 -23.120 1.00 73.62 133 SER A O 1
ATOM 1074 N N . LEU A 1 134 ? 10.142 -4.444 -21.550 1.00 75.69 134 LEU A N 1
ATOM 1075 C CA . LEU A 1 134 ? 11.028 -5.385 -20.882 1.00 75.69 134 LEU A CA 1
ATOM 1076 C C . LEU A 1 134 ? 10.243 -6.097 -19.780 1.00 75.69 134 LEU A C 1
ATOM 1078 O O . LEU A 1 134 ? 9.542 -5.472 -18.987 1.00 75.69 134 LEU A O 1
ATOM 1082 N N . LYS A 1 135 ? 10.387 -7.415 -19.717 1.00 73.56 135 LYS A N 1
ATOM 1083 C CA . LYS A 1 135 ? 9.932 -8.246 -18.608 1.00 73.56 135 LYS A CA 1
ATOM 1084 C C . LYS A 1 135 ? 11.048 -8.331 -17.579 1.00 73.56 135 LYS A C 1
ATOM 1086 O O . LYS A 1 135 ? 12.161 -8.738 -17.923 1.00 73.56 135 LYS A O 1
ATOM 1091 N N . ILE A 1 136 ? 10.740 -7.990 -16.335 1.00 73.38 136 ILE A N 1
ATOM 1092 C CA . ILE A 1 136 ? 11.637 -8.224 -15.205 1.00 73.38 136 ILE A CA 1
ATOM 1093 C C . ILE A 1 136 ? 11.208 -9.505 -14.501 1.00 73.38 136 ILE A C 1
ATOM 1095 O O . ILE A 1 136 ? 10.017 -9.769 -14.344 1.00 73.38 136 ILE A O 1
ATOM 1099 N N . ARG A 1 137 ? 12.193 -10.293 -14.087 1.00 73.56 137 ARG A N 1
ATOM 1100 C CA . ARG A 1 137 ? 12.038 -11.392 -13.143 1.00 73.56 137 ARG A CA 1
ATOM 1101 C C . ARG A 1 137 ? 12.964 -11.143 -11.964 1.00 73.56 137 ARG A C 1
ATOM 1103 O O . ARG A 1 137 ? 14.093 -10.692 -12.162 1.00 73.56 137 ARG A O 1
ATOM 1110 N N . TYR A 1 138 ? 12.467 -11.438 -10.775 1.00 73.38 138 TYR A N 1
ATOM 1111 C CA . TYR A 1 138 ? 13.224 -11.383 -9.538 1.00 73.38 138 TYR A CA 1
ATOM 1112 C C . TYR A 1 138 ? 13.365 -12.803 -9.010 1.00 73.38 138 TYR A C 1
ATOM 1114 O O . TYR A 1 138 ? 12.359 -13.459 -8.754 1.00 73.38 138 TYR A O 1
ATOM 1122 N N . ASP A 1 139 ? 14.598 -13.260 -8.849 1.00 75.69 139 ASP A N 1
ATOM 1123 C CA . ASP A 1 139 ? 14.909 -14.592 -8.349 1.00 75.69 139 ASP A CA 1
ATOM 1124 C C . ASP A 1 139 ? 15.651 -14.440 -7.010 1.00 75.69 139 ASP A C 1
ATOM 1126 O O . ASP A 1 139 ? 16.698 -13.799 -6.934 1.00 75.69 139 ASP A O 1
ATOM 1130 N N . LEU A 1 140 ? 15.097 -14.969 -5.916 1.00 74.88 140 LEU A N 1
ATOM 1131 C CA . LEU A 1 140 ? 15.741 -14.907 -4.598 1.00 74.88 140 LEU A CA 1
ATOM 1132 C C . LEU A 1 140 ? 16.985 -15.807 -4.583 1.00 74.88 140 LEU A C 1
ATOM 1134 O O . LEU A 1 140 ? 16.883 -17.015 -4.788 1.00 74.88 140 LEU A O 1
ATOM 1138 N N . ILE A 1 141 ? 18.154 -15.224 -4.312 1.00 83.50 141 ILE A N 1
ATOM 1139 C CA . ILE A 1 141 ? 19.437 -15.939 -4.235 1.00 83.50 141 ILE A CA 1
ATOM 1140 C C . ILE A 1 141 ? 19.747 -16.345 -2.793 1.00 83.50 141 ILE A C 1
ATOM 1142 O O . ILE A 1 141 ? 20.129 -17.484 -2.530 1.00 83.50 141 ILE A O 1
ATOM 1146 N N . GLU A 1 142 ? 19.639 -15.401 -1.857 1.00 77.94 142 GLU A N 1
ATOM 1147 C CA . GLU A 1 142 ? 20.026 -15.602 -0.460 1.00 77.94 142 GLU A CA 1
ATOM 1148 C C . GLU A 1 142 ? 19.127 -14.770 0.449 1.00 77.94 142 GLU A C 1
ATOM 1150 O O . GLU A 1 142 ? 18.916 -13.583 0.220 1.00 77.94 142 GLU A O 1
ATOM 1155 N N . GLU A 1 143 ? 18.632 -15.384 1.514 1.00 72.94 143 GLU A N 1
ATOM 1156 C CA . GLU A 1 143 ? 17.962 -14.696 2.609 1.00 72.94 143 GLU A CA 1
ATOM 1157 C C . GLU A 1 143 ? 18.834 -14.820 3.858 1.00 72.94 143 GLU A C 1
ATOM 1159 O O . GLU A 1 143 ? 19.261 -15.920 4.228 1.00 72.94 143 GLU A O 1
ATOM 1164 N N . ARG A 1 144 ? 19.106 -13.694 4.523 1.00 76.88 144 ARG A N 1
ATOM 1165 C CA . ARG A 1 144 ? 19.775 -13.686 5.823 1.00 76.88 144 ARG A CA 1
ATOM 1166 C C . ARG A 1 144 ? 18.865 -13.151 6.906 1.00 76.88 144 ARG A C 1
ATOM 1168 O O . ARG A 1 144 ? 18.472 -11.989 6.891 1.00 76.88 144 ARG A O 1
ATOM 1175 N N . ALA A 1 145 ? 18.651 -14.001 7.906 1.00 71.38 145 ALA A N 1
ATOM 1176 C CA . ALA A 1 145 ? 18.005 -13.633 9.152 1.00 71.38 145 ALA A CA 1
ATOM 1177 C C . ALA A 1 145 ? 18.769 -12.499 9.869 1.00 71.38 145 ALA A C 1
ATOM 1179 O O . ALA A 1 145 ? 20.003 -12.419 9.778 1.00 71.38 145 ALA A O 1
ATOM 1180 N N . PRO A 1 146 ? 18.058 -11.650 10.628 1.00 65.38 146 PRO A N 1
ATOM 1181 C CA . PRO A 1 146 ? 18.676 -10.558 11.361 1.00 65.38 146 PRO A CA 1
ATOM 1182 C C . PRO A 1 146 ? 19.653 -11.098 12.412 1.00 65.38 146 PRO A C 1
ATOM 1184 O O . PRO A 1 146 ? 19.387 -12.068 13.124 1.00 65.38 146 PRO A O 1
ATOM 1187 N N . THR A 1 147 ? 20.802 -10.441 12.529 1.00 78.38 147 THR A N 1
ATOM 1188 C CA . THR A 1 147 ? 21.810 -10.704 13.564 1.00 78.38 147 THR A CA 1
ATOM 1189 C C . THR A 1 147 ? 21.916 -9.505 14.500 1.00 78.38 147 THR A C 1
ATOM 1191 O O . THR A 1 147 ? 21.419 -8.424 14.207 1.00 78.38 147 THR A O 1
ATOM 1194 N N . ALA A 1 148 ? 22.630 -9.650 15.619 1.00 60.22 148 ALA A N 1
ATOM 1195 C CA . ALA A 1 148 ? 22.814 -8.560 16.585 1.00 60.22 148 ALA A CA 1
ATOM 1196 C C . ALA A 1 148 ? 23.498 -7.299 16.007 1.00 60.22 148 ALA A C 1
ATOM 1198 O O . ALA A 1 148 ? 23.521 -6.264 16.665 1.00 60.22 148 ALA A O 1
ATOM 1199 N N . ILE A 1 149 ? 24.100 -7.399 14.816 1.00 70.94 149 ILE A N 1
ATOM 1200 C CA . ILE A 1 149 ? 24.935 -6.354 14.207 1.00 70.94 149 ILE A CA 1
ATOM 1201 C C . ILE A 1 149 ? 24.447 -5.960 12.804 1.00 70.94 149 ILE A C 1
ATOM 1203 O O . ILE A 1 149 ? 24.866 -4.927 12.295 1.00 70.94 149 ILE A O 1
ATOM 1207 N N . HIS A 1 150 ? 23.575 -6.758 12.179 1.00 51.72 150 HIS A N 1
ATOM 1208 C CA . HIS A 1 150 ? 23.011 -6.472 10.859 1.00 51.72 150 HIS A CA 1
ATOM 1209 C C . HIS A 1 150 ? 21.523 -6.837 10.824 1.00 51.72 150 HIS A C 1
ATOM 1211 O O . HIS A 1 150 ? 21.184 -7.940 11.268 1.00 51.72 150 HIS A O 1
ATOM 1217 N N . PRO A 1 151 ? 20.655 -5.962 10.282 1.00 51.44 151 PRO A N 1
ATOM 1218 C CA . PRO A 1 151 ? 19.256 -6.294 10.024 1.00 51.44 151 PRO A CA 1
ATOM 1219 C C . PRO A 1 151 ? 19.142 -7.421 8.987 1.00 51.44 151 PRO A C 1
ATOM 1221 O O . PRO A 1 151 ? 20.134 -7.796 8.353 1.00 51.44 151 PRO A O 1
ATOM 1224 N N . ALA A 1 152 ? 17.937 -7.974 8.848 1.00 66.50 152 ALA A N 1
ATOM 1225 C CA . ALA A 1 152 ? 17.652 -8.953 7.808 1.00 66.50 152 ALA A CA 1
ATOM 1226 C C . ALA A 1 152 ? 17.967 -8.351 6.433 1.00 66.50 152 ALA A C 1
ATOM 1228 O O . ALA A 1 152 ? 17.763 -7.154 6.222 1.00 66.50 152 ALA A O 1
ATOM 1229 N N . PHE A 1 153 ? 18.497 -9.158 5.519 1.00 63.75 153 PHE A N 1
ATOM 1230 C CA . PHE A 1 153 ? 18.676 -8.721 4.139 1.00 63.75 153 PHE A CA 1
ATOM 1231 C C . PHE A 1 153 ? 18.464 -9.872 3.165 1.00 63.75 153 PHE A C 1
ATOM 1233 O O . PHE A 1 153 ? 18.806 -11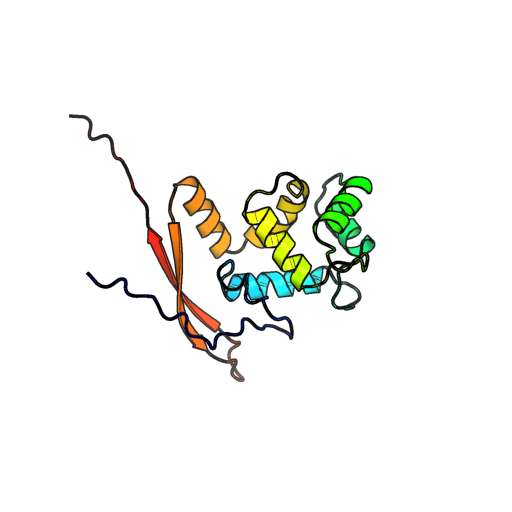.024 3.447 1.00 63.75 153 PHE A O 1
ATOM 1240 N N . PHE A 1 154 ? 17.943 -9.522 1.994 1.00 72.88 154 PHE A N 1
ATOM 1241 C CA . PHE A 1 154 ? 17.733 -10.430 0.876 1.00 72.88 154 PHE A CA 1
ATOM 1242 C C . PHE A 1 154 ? 18.697 -10.073 -0.252 1.00 72.88 154 PHE A C 1
ATOM 1244 O O . PHE A 1 154 ? 18.977 -8.902 -0.516 1.00 72.88 154 PHE A O 1
ATOM 1251 N N . VAL A 1 155 ? 19.201 -11.094 -0.929 1.00 74.62 155 VAL A N 1
ATOM 1252 C CA . VAL A 1 155 ? 19.956 -10.974 -2.170 1.00 74.62 155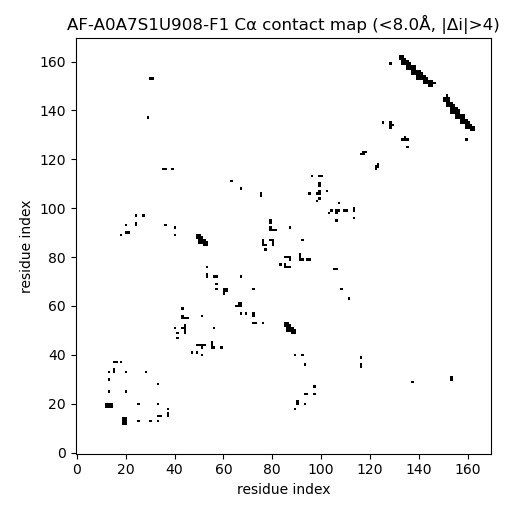 VAL A CA 1
ATOM 1253 C C . VAL A 1 155 ? 19.066 -11.515 -3.274 1.00 74.62 155 VAL A C 1
ATOM 1255 O O . VAL A 1 155 ? 18.730 -12.697 -3.274 1.00 74.62 155 VAL A O 1
ATOM 1258 N N . MET A 1 156 ? 18.695 -10.651 -4.212 1.00 70.81 156 MET A N 1
ATOM 1259 C CA . MET A 1 156 ? 17.870 -11.001 -5.366 1.00 70.81 156 MET A CA 1
ATOM 1260 C C . MET A 1 156 ? 18.711 -10.907 -6.643 1.00 70.81 156 MET A C 1
ATOM 1262 O O . MET A 1 156 ? 19.463 -9.948 -6.828 1.00 70.81 156 MET A O 1
ATOM 1266 N N . GLU A 1 157 ? 18.562 -11.872 -7.542 1.00 77.94 157 GLU A N 1
ATOM 1267 C CA . GLU A 1 157 ? 18.963 -11.757 -8.938 1.00 77.94 157 GLU A CA 1
ATOM 1268 C C . GLU A 1 157 ? 17.835 -11.054 -9.691 1.00 77.94 157 GLU A C 1
ATOM 1270 O O . GLU A 1 157 ? 16.666 -11.422 -9.583 1.00 77.94 157 GLU A O 1
ATOM 1275 N N . VAL A 1 158 ? 18.182 -10.014 -10.447 1.00 76.81 158 VAL A N 1
ATOM 1276 C CA . VAL A 1 158 ? 17.223 -9.278 -11.274 1.00 76.81 158 VAL A CA 1
ATOM 1277 C C . VAL A 1 158 ? 17.537 -9.569 -12.731 1.00 76.81 158 VAL A C 1
ATOM 1279 O O . VAL A 1 158 ? 18.573 -9.145 -13.246 1.00 76.81 158 VAL A O 1
ATOM 1282 N N . VAL A 1 159 ? 16.633 -10.271 -13.410 1.00 78.62 159 VAL A N 1
ATOM 1283 C CA . VAL A 1 159 ? 16.782 -10.622 -14.824 1.00 78.62 159 VAL A CA 1
ATOM 1284 C C . VAL A 1 159 ? 15.836 -9.773 -15.661 1.00 78.62 159 VAL A C 1
ATOM 1286 O O . VAL A 1 159 ? 14.616 -9.913 -15.584 1.00 78.62 159 VAL A O 1
ATOM 1289 N N . LEU A 1 160 ? 16.400 -8.917 -16.515 1.00 77.75 160 LEU A N 1
ATOM 1290 C CA . LEU A 1 160 ? 15.642 -8.183 -17.525 1.00 77.75 160 LEU A CA 1
ATOM 1291 C C . LEU A 1 160 ? 15.674 -8.940 -18.853 1.00 77.75 160 LEU A C 1
ATOM 1293 O O . LEU A 1 160 ? 16.739 -9.274 -19.370 1.00 77.75 160 LEU A O 1
ATOM 1297 N N . THR A 1 161 ? 14.501 -9.186 -19.427 1.00 80.69 161 THR A N 1
ATOM 1298 C CA . THR A 1 161 ? 14.337 -9.833 -20.734 1.00 80.69 161 THR A CA 1
ATOM 1299 C C . THR A 1 161 ? 13.462 -8.981 -21.636 1.00 80.69 161 THR A C 1
ATOM 1301 O O . THR A 1 161 ? 12.478 -8.405 -21.188 1.00 80.69 161 THR A O 1
ATOM 1304 N N . GLY A 1 162 ? 13.791 -8.893 -22.918 1.00 79.69 162 GLY A N 1
ATOM 1305 C CA . GLY A 1 162 ? 12.972 -8.163 -23.876 1.00 79.69 162 GLY A CA 1
ATOM 1306 C C . GLY A 1 162 ? 13.457 -8.347 -25.300 1.00 79.69 162 GLY A C 1
ATOM 1307 O O . GLY A 1 162 ? 14.549 -8.864 -25.537 1.00 79.69 162 GLY A O 1
ATOM 1308 N N . GLU A 1 163 ? 12.622 -7.928 -26.240 1.00 74.69 163 GLU A N 1
ATOM 1309 C CA . GLU A 1 163 ? 12.927 -7.949 -27.664 1.00 74.69 163 GLU A CA 1
ATOM 1310 C C . GLU A 1 163 ? 13.241 -6.525 -28.118 1.00 74.69 163 GLU A C 1
ATOM 1312 O O . GLU A 1 163 ? 12.453 -5.604 -27.899 1.00 74.69 163 GLU A O 1
ATOM 1317 N N . PHE A 1 164 ? 14.403 -6.339 -28.741 1.00 67.12 164 PHE A N 1
ATOM 1318 C CA . PHE A 1 164 ? 14.787 -5.071 -29.348 1.00 67.12 164 PHE A CA 1
ATOM 1319 C C . PHE A 1 164 ? 14.846 -5.241 -30.863 1.00 67.12 164 PHE A C 1
ATOM 1321 O O . PHE A 1 164 ? 15.504 -6.152 -31.366 1.00 67.12 164 PHE A O 1
ATOM 1328 N N . TRP A 1 165 ? 14.165 -4.353 -31.580 1.00 68.00 165 TRP A N 1
ATOM 1329 C CA . TRP A 1 165 ? 14.220 -4.277 -33.033 1.00 68.00 165 TRP A CA 1
ATOM 1330 C C . TRP A 1 165 ? 15.057 -3.059 -33.402 1.00 68.00 165 TRP A C 1
ATOM 1332 O O . TRP A 1 165 ? 14.626 -1.929 -33.180 1.00 68.00 165 TRP A O 1
ATOM 1342 N N . ASP A 1 166 ? 16.249 -3.294 -33.946 1.00 63.00 166 ASP A N 1
ATOM 1343 C CA . ASP A 1 166 ? 17.050 -2.238 -34.560 1.00 63.00 166 ASP A CA 1
ATOM 1344 C C . ASP A 1 166 ? 16.763 -2.220 -36.063 1.00 63.00 166 ASP A C 1
ATOM 1346 O O . ASP A 1 166 ? 16.863 -3.258 -36.728 1.00 63.00 166 ASP A O 1
ATOM 1350 N N . MET A 1 167 ? 16.390 -1.062 -36.611 1.00 53.38 167 MET A N 1
ATOM 1351 C CA . MET A 1 167 ? 16.364 -0.905 -38.062 1.00 53.38 167 MET A CA 1
ATOM 1352 C C . MET A 1 167 ? 17.801 -0.716 -38.521 1.00 53.38 167 MET A C 1
ATOM 1354 O O . MET A 1 167 ? 18.366 0.370 -38.427 1.00 53.38 167 MET A O 1
ATOM 1358 N N . VAL A 1 168 ? 18.398 -1.797 -39.015 1.00 68.88 168 VAL A N 1
ATOM 1359 C CA . VAL A 1 168 ? 19.672 -1.713 -39.721 1.00 68.88 168 VAL A CA 1
ATOM 1360 C C . VAL A 1 168 ? 19.378 -1.068 -41.076 1.00 68.88 168 VAL A C 1
ATOM 1362 O O . VAL A 1 168 ? 18.927 -1.749 -41.998 1.00 68.88 168 VAL A O 1
ATOM 1365 N N . ASP A 1 169 ? 19.562 0.249 -41.177 1.00 68.31 169 ASP A N 1
ATOM 1366 C CA . ASP A 1 169 ? 19.549 0.942 -42.467 1.00 68.31 169 ASP A CA 1
ATOM 1367 C C . ASP A 1 169 ? 20.632 0.311 -43.360 1.00 68.31 169 ASP A C 1
ATOM 1369 O O . ASP A 1 169 ? 21.811 0.260 -42.993 1.00 68.31 169 ASP A O 1
ATOM 1373 N N . GLY A 1 170 ? 20.198 -0.250 -44.492 1.00 61.81 170 GLY A N 1
ATOM 1374 C CA . GLY A 1 170 ? 21.045 -0.912 -45.491 1.00 61.81 170 GLY A CA 1
ATOM 1375 C C . GLY A 1 170 ? 21.650 0.039 -46.513 1.00 61.81 170 GLY A C 1
ATOM 1376 O O . GLY A 1 170 ? 21.029 1.086 -46.802 1.00 61.81 170 GLY A O 1
#

Mean predicted aligned error: 13.51 Å

Organism: NCBI:txid124430

Foldseek 3Di:
DDDPPPPPPPDDFLDDPRDTADPVCPQVDDSVLSNLLVVLQVVLPPVPPQWHALVSLVVVLVVLVDPDDSVLSVLLCVVQVPVPPNIGHSNSSSVLLSCVVVPPVSSVSCVSVVVVSLPPPVSVVVVVCVVVVKDKDKAWDDWDPQDPVGHTDTDIDIDIDDDDDDPPDD

Sequence (170 aa):
MAEEKVETNDNYRMEYKGHQCPEQYVNDFTPQQFEELVETFEKYDEDNSQTVDRHELQKLFAEMETDFAMEKVLEVLEAVDADGSGEIDFSEFIELTVRVKRGDDTLKGLAKLTEVLNQSPIAVLEGQAAQRSLKIRYDLIEERAPTAIHPAFFVMEVVLTGEFWDMVDG

InterPro domains:
  IPR002048 EF-hand domain [PF13499] (34-96)
  IPR002048 EF-hand domain [PS50222] (32-67)
  IPR002048 EF-hand domain [PS50222] (68-103)
  IPR002048 EF-hand domain [SM00054] (36-64)
  IPR002048 EF-hand domain [SM00054] (72-100)
  IPR002048 EF-hand domain [cd00051] (36-96)
  IPR011992 EF-hand domain pair [SSF47473] (26-105)
  IPR018247 EF-Hand 1, calcium-binding site [PS00018] (45-57)
  IPR018247 EF-Hand 1, calcium-binding site [PS00018] (81-93)
  IPR051426 Peflin/Sorcin Calcium-Binding [PTHR46212] (26-97)

Solvent-accessible surface area (backbone atoms only — not comparable to full-atom values): 10580 Å² total; per-residue (Å²): 133,84,81,80,76,77,77,70,74,93,75,79,73,60,65,54,98,88,46,65,59,52,80,94,50,54,87,79,48,52,72,68,55,48,48,55,49,50,57,50,47,59,65,50,22,79,84,67,75,73,38,36,39,65,65,43,53,48,52,52,40,58,75,67,77,44,93,70,52,71,68,56,57,49,53,50,44,70,72,45,36,81,86,67,78,72,38,38,40,65,64,35,50,50,50,48,52,52,42,38,76,73,60,38,78,90,42,52,81,53,42,58,60,56,48,66,65,36,73,43,75,64,39,49,51,49,55,58,26,56,78,61,65,32,47,76,45,80,44,84,74,46,81,41,77,60,51,103,87,44,73,60,51,75,42,68,46,78,47,80,46,69,82,82,85,78,85,77,85,128

pLDDT: mean 71.34, std 12.8, range [34.31, 89.75]